Protein AF-A0ABD0RYC7-F1 (afdb_monomer)

Secondary structure (DSSP, 8-state):
---EE--STT---EESSHHHHHHHHHHHTT--S-----S-SHHHHGGGS--

pLDDT: mean 74.62, std 15.96, range [47.62, 92.56]

Structure (mmCIF, N/CA/C/O backbone):
data_AF-A0ABD0RYC7-F1
#
_entry.id   AF-A0ABD0RYC7-F1
#
loop_
_atom_site.group_PDB
_atom_site.id
_atom_site.type_symbol
_atom_site.label_atom_id
_atom_site.label_alt_id
_atom_site.label_comp_id
_atom_site.label_asym_id
_atom_site.label_entity_id
_atom_site.label_seq_id
_atom_site.pdbx_PDB_ins_code
_atom_site.Cartn_x
_atom_site.Cartn_y
_atom_site.Cartn_z
_atom_site.occupancy
_atom_site.B_iso_or_equiv
_atom_site.auth_seq_id
_atom_site.auth_comp_id
_atom_site.auth_asym_id
_atom_site.auth_atom_id
_atom_site.pdbx_PDB_model_num
ATOM 1 N N . GLU A 1 1 ? -9.118 -1.039 16.289 1.00 69.56 1 GLU A N 1
ATOM 2 C CA . GLU A 1 1 ? -9.069 -0.595 14.875 1.00 69.56 1 GLU A CA 1
ATOM 3 C C . GLU A 1 1 ? -7.841 -1.210 14.201 1.00 69.56 1 GLU A C 1
ATOM 5 O O . GLU A 1 1 ? -6.904 -1.543 14.914 1.00 69.56 1 GLU A O 1
ATOM 10 N N . LYS A 1 2 ? -7.852 -1.458 12.884 1.00 80.19 2 LYS A N 1
ATOM 11 C CA . LYS A 1 2 ? -6.717 -2.055 12.145 1.00 80.19 2 LYS A CA 1
ATOM 12 C C . LYS A 1 2 ? -5.989 -0.950 11.368 1.00 80.19 2 LYS A C 1
ATOM 14 O O . LYS A 1 2 ? -6.365 -0.707 10.220 1.00 80.19 2 LYS A O 1
ATOM 19 N N . PRO A 1 3 ? -5.019 -0.242 11.975 1.00 85.44 3 PRO A N 1
ATOM 20 C CA . PRO A 1 3 ? -4.420 0.939 11.352 1.00 85.44 3 PRO A CA 1
ATOM 21 C C . PRO A 1 3 ? -3.482 0.589 10.186 1.00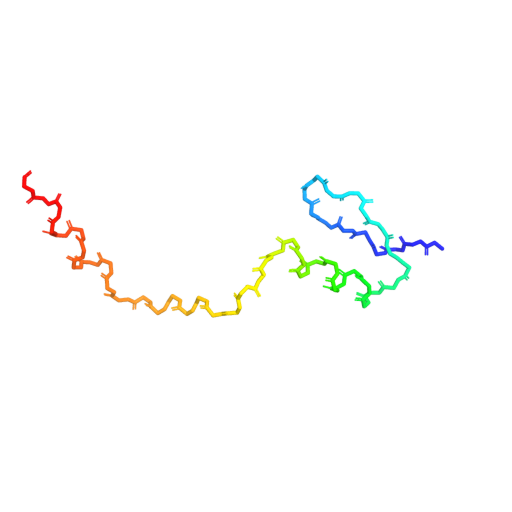 85.44 3 PRO A C 1
ATOM 23 O O . PRO 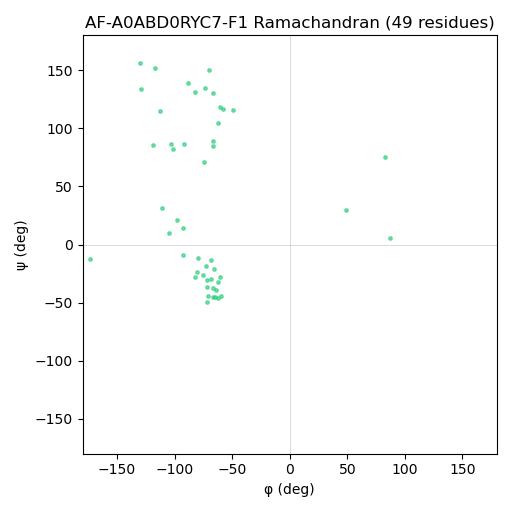A 1 3 ? -3.195 1.438 9.349 1.00 85.44 3 PRO A O 1
ATOM 26 N N . TYR A 1 4 ? -3.019 -0.660 10.089 1.00 89.19 4 TYR A N 1
ATOM 27 C CA . TYR A 1 4 ? -2.011 -1.063 9.112 1.00 89.19 4 TYR A CA 1
ATOM 28 C C . TYR A 1 4 ? -2.662 -1.571 7.819 1.00 89.19 4 TYR A C 1
ATOM 30 O O . TYR A 1 4 ? -2.901 -2.768 7.657 1.00 89.19 4 TYR A O 1
ATOM 38 N N . ARG A 1 5 ? -2.969 -0.664 6.887 1.00 90.31 5 ARG A N 1
ATOM 39 C CA . ARG A 1 5 ? -3.494 -1.003 5.551 1.00 90.31 5 ARG A CA 1
ATOM 40 C C . ARG A 1 5 ? -2.358 -1.238 4.556 1.00 90.31 5 ARG A C 1
ATOM 42 O O . ARG A 1 5 ? -1.374 -0.504 4.548 1.00 90.31 5 ARG A O 1
ATOM 49 N N . CYS A 1 6 ? -2.505 -2.252 3.708 1.00 91.31 6 CYS A N 1
ATOM 50 C CA . CYS A 1 6 ? -1.615 -2.452 2.575 1.00 91.31 6 CYS A CA 1
ATOM 51 C C . CYS A 1 6 ? -1.784 -1.311 1.564 1.00 91.31 6 CYS A C 1
ATOM 53 O O . CYS A 1 6 ? -2.900 -0.986 1.175 1.00 91.31 6 CYS A O 1
ATOM 55 N N . THR A 1 7 ? -0.674 -0.710 1.145 1.00 88.69 7 THR A N 1
ATOM 56 C CA . THR A 1 7 ? -0.634 0.392 0.170 1.00 88.69 7 THR A CA 1
ATOM 57 C C . THR A 1 7 ? -0.443 -0.098 -1.265 1.00 88.69 7 THR A C 1
ATOM 59 O O . THR A 1 7 ? -0.066 0.677 -2.136 1.00 88.69 7 THR A O 1
ATOM 62 N N . TRP A 1 8 ? -0.621 -1.396 -1.507 1.00 86.56 8 TRP A N 1
ATOM 63 C CA . TRP A 1 8 ? -0.432 -1.977 -2.827 1.00 86.56 8 TRP A CA 1
ATOM 64 C C . TRP A 1 8 ? -1.677 -1.774 -3.687 1.00 86.56 8 TRP A C 1
ATOM 66 O O . TRP A 1 8 ? -2.788 -2.091 -3.258 1.00 86.56 8 TRP A O 1
ATOM 76 N N . GLU A 1 9 ? -1.481 -1.292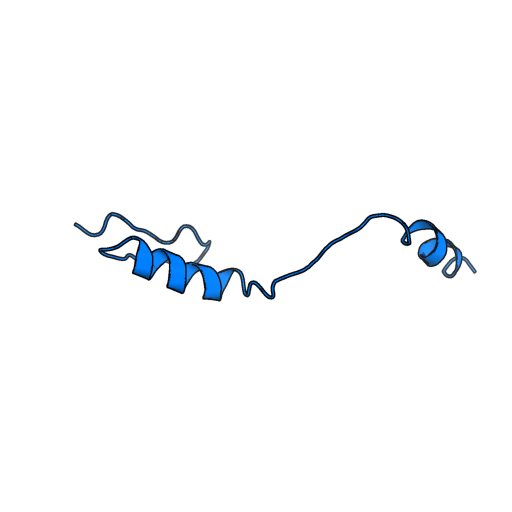 -4.910 1.00 86.06 9 GLU A N 1
ATOM 77 C CA . GLU A 1 9 ? -2.558 -1.058 -5.870 1.00 86.06 9 GLU A CA 1
ATOM 78 C C . GLU A 1 9 ? -3.286 -2.377 -6.177 1.00 86.06 9 GLU A C 1
ATOM 80 O O . GLU A 1 9 ? -2.688 -3.352 -6.635 1.00 86.06 9 GLU A O 1
ATOM 85 N N . GLY A 1 10 ? -4.583 -2.435 -5.863 1.00 86.75 10 GLY A N 1
ATOM 86 C CA . GLY A 1 10 ? -5.395 -3.653 -5.979 1.00 86.75 10 GLY A CA 1
ATOM 87 C C . GLY A 1 10 ? -5.371 -4.579 -4.755 1.00 86.75 10 GLY A C 1
ATOM 88 O O . GLY A 1 10 ? -5.968 -5.654 -4.796 1.00 86.75 10 GLY A O 1
ATOM 89 N N . CYS A 1 11 ? -4.730 -4.187 -3.648 1.00 88.88 11 CYS A N 1
ATOM 90 C CA . CYS A 1 11 ? -4.755 -4.938 -2.395 1.00 88.88 11 CYS A CA 1
ATOM 91 C C . CYS A 1 11 ? -5.506 -4.181 -1.292 1.00 88.88 11 CYS A C 1
ATOM 93 O O . CYS A 1 11 ? -5.031 -3.166 -0.793 1.00 88.88 11 CYS A O 1
ATOM 95 N N . ASP A 1 12 ? -6.642 -4.717 -0.834 1.00 88.88 12 ASP A N 1
ATOM 96 C CA . ASP A 1 12 ? -7.420 -4.107 0.261 1.00 88.88 12 ASP A CA 1
ATOM 97 C C . ASP A 1 12 ? -7.153 -4.739 1.644 1.00 88.88 12 ASP A C 1
ATOM 99 O O . ASP A 1 12 ? -7.953 -4.642 2.574 1.00 88.88 12 ASP A O 1
ATOM 103 N N . TRP A 1 13 ? -6.008 -5.407 1.809 1.00 89.00 13 TRP A N 1
ATOM 104 C CA . TRP A 1 13 ? -5.684 -6.110 3.052 1.00 89.00 13 TRP A CA 1
ATOM 105 C C . TRP A 1 13 ? -5.318 -5.140 4.181 1.00 89.00 13 TRP A C 1
ATOM 107 O O . TRP A 1 13 ? -4.529 -4.210 4.003 1.00 89.00 13 TRP A O 1
ATOM 117 N N . ARG A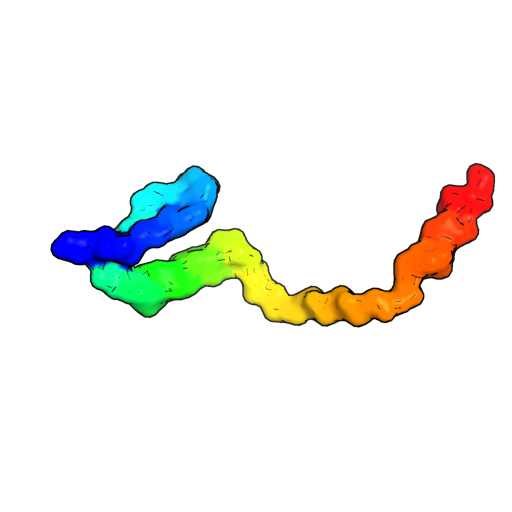 1 14 ? -5.878 -5.381 5.374 1.00 92.50 14 ARG A N 1
ATOM 118 C CA . ARG A 1 14 ? -5.659 -4.576 6.586 1.00 92.50 14 ARG A CA 1
ATOM 119 C C . ARG A 1 14 ? -5.280 -5.460 7.766 1.00 92.50 14 ARG A C 1
ATOM 121 O O . ARG A 1 14 ? -5.950 -6.458 8.044 1.00 92.50 14 ARG A O 1
ATOM 128 N N . PHE A 1 15 ? -4.257 -5.046 8.498 1.00 91.44 15 PHE A N 1
ATOM 129 C CA . PHE A 1 15 ? -3.662 -5.775 9.611 1.00 91.44 15 PHE A CA 1
ATOM 130 C C . PHE A 1 15 ? -3.804 -4.999 10.922 1.00 91.44 15 PHE A C 1
ATOM 132 O O . PHE A 1 15 ? -3.893 -3.768 10.943 1.00 91.44 15 PHE A O 1
ATOM 139 N N . ALA A 1 16 ? -3.856 -5.737 12.031 1.00 92.50 16 ALA A N 1
ATOM 140 C CA . ALA A 1 16 ? -3.884 -5.144 13.364 1.00 92.50 16 ALA A CA 1
ATOM 141 C C . ALA A 1 16 ? -2.479 -4.738 13.826 1.00 92.50 16 ALA A C 1
ATOM 143 O O . ALA A 1 16 ? -2.355 -3.837 14.654 1.00 92.50 16 ALA A O 1
ATOM 144 N N . ARG A 1 17 ? -1.432 -5.361 13.267 1.00 92.19 17 ARG A N 1
ATOM 145 C CA . ARG A 1 17 ? -0.036 -5.118 13.631 1.00 92.19 17 ARG A CA 1
ATOM 146 C C . ARG A 1 17 ? 0.857 -4.851 12.415 1.00 92.19 17 ARG A C 1
ATOM 148 O O . ARG A 1 17 ? 0.576 -5.282 11.294 1.00 92.19 17 ARG A O 1
ATOM 155 N N . SER A 1 18 ? 1.964 -4.152 12.655 1.00 90.56 18 SER A N 1
ATOM 156 C CA . SER A 1 18 ? 2.947 -3.774 11.631 1.00 90.56 18 SER A CA 1
ATOM 157 C C . SER A 1 18 ? 3.777 -4.957 11.116 1.00 90.56 18 SER A C 1
ATOM 159 O O . SER A 1 18 ? 4.161 -4.978 9.943 1.00 90.56 18 SER A O 1
ATOM 161 N N . ASP A 1 19 ? 4.031 -5.969 11.948 1.00 90.88 19 ASP A N 1
ATOM 162 C CA . ASP A 1 19 ? 4.787 -7.168 11.569 1.00 90.88 19 ASP A CA 1
ATOM 163 C C . ASP A 1 19 ? 4.036 -8.019 10.535 1.00 90.88 19 ASP A C 1
ATOM 165 O O . ASP A 1 19 ? 4.626 -8.519 9.572 1.00 90.88 19 ASP A O 1
ATOM 169 N N . GLU A 1 20 ? 2.714 -8.106 10.674 1.00 92.56 20 GLU A N 1
ATOM 170 C CA . GLU A 1 20 ? 1.845 -8.799 9.726 1.00 92.56 20 GLU A CA 1
ATOM 171 C C . GLU A 1 20 ? 1.822 -8.090 8.366 1.00 92.56 20 GLU A C 1
ATOM 173 O O . GLU A 1 20 ? 2.005 -8.745 7.333 1.00 92.56 20 GLU A O 1
ATOM 178 N N . LEU A 1 21 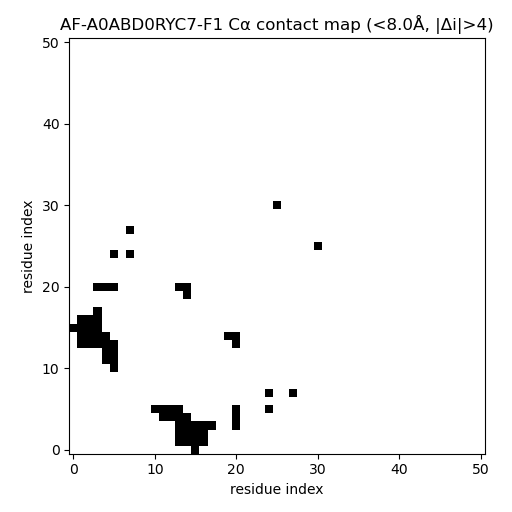? 1.689 -6.755 8.369 1.00 92.38 21 LEU A N 1
ATOM 179 C CA . LEU A 1 21 ? 1.765 -5.928 7.161 1.00 92.38 21 LEU A CA 1
ATOM 180 C C . LEU A 1 21 ? 3.123 -6.085 6.465 1.00 92.38 21 LEU A C 1
ATOM 182 O O . LEU A 1 21 ? 3.171 -6.271 5.252 1.00 92.38 21 LEU A O 1
ATOM 186 N N . THR A 1 22 ? 4.223 -6.073 7.219 1.00 88.44 22 THR A N 1
ATOM 187 C CA . THR A 1 22 ? 5.582 -6.194 6.667 1.00 88.44 22 THR A CA 1
ATOM 188 C C . THR A 1 22 ? 5.786 -7.537 5.965 1.00 88.44 22 THR A C 1
ATOM 190 O O . THR A 1 22 ? 6.288 -7.592 4.840 1.00 88.44 22 THR A O 1
ATOM 193 N N . ARG A 1 23 ? 5.362 -8.642 6.593 1.00 89.56 23 ARG A N 1
ATOM 194 C CA . ARG A 1 23 ? 5.429 -9.980 5.984 1.00 89.56 23 ARG A CA 1
ATOM 195 C C . ARG A 1 23 ? 4.543 -10.083 4.744 1.00 89.56 23 ARG A C 1
ATOM 197 O O . ARG A 1 23 ? 4.938 -10.719 3.770 1.00 89.56 23 ARG A O 1
ATOM 204 N N . HIS A 1 24 ? 3.362 -9.474 4.779 1.00 91.31 24 HIS A N 1
ATOM 205 C CA . HIS A 1 24 ? 2.459 -9.416 3.636 1.00 91.31 24 HIS A CA 1
ATOM 206 C C . HIS A 1 24 ? 3.062 -8.614 2.470 1.00 91.31 24 HIS A C 1
ATOM 208 O O . HIS A 1 24 ? 3.073 -9.106 1.346 1.00 91.31 24 HIS A O 1
ATOM 214 N N . PHE A 1 25 ? 3.651 -7.445 2.732 1.00 87.00 25 PHE A N 1
ATOM 215 C CA . PHE A 1 25 ? 4.230 -6.572 1.705 1.00 87.00 25 PHE A CA 1
ATOM 216 C C . PHE A 1 25 ? 5.398 -7.222 0.945 1.00 87.00 25 PHE A C 1
ATOM 218 O O . PHE A 1 25 ? 5.542 -7.018 -0.257 1.00 87.00 25 PHE A O 1
ATOM 225 N N . ARG A 1 26 ? 6.181 -8.090 1.605 1.00 85.31 26 ARG A N 1
ATOM 226 C CA . ARG A 1 26 ? 7.237 -8.893 0.954 1.00 85.31 26 ARG A CA 1
ATOM 227 C C . ARG A 1 26 ? 6.712 -9.837 -0.132 1.00 85.31 26 ARG A C 1
ATOM 229 O O . ARG A 1 26 ? 7.459 -10.167 -1.049 1.00 85.31 26 ARG A O 1
ATOM 236 N N . LYS A 1 27 ? 5.455 -10.288 -0.034 1.00 85.00 27 LYS A N 1
ATOM 237 C CA . LYS A 1 27 ? 4.830 -11.126 -1.070 1.00 85.00 27 LYS A CA 1
ATOM 238 C C . LYS A 1 27 ? 4.523 -10.322 -2.329 1.00 85.00 27 LYS A C 1
ATOM 240 O O . LYS A 1 27 ? 4.683 -10.852 -3.419 1.00 85.00 27 LYS A O 1
ATOM 245 N N . HIS A 1 28 ? 4.124 -9.062 -2.167 1.00 85.56 28 HIS A N 1
ATOM 246 C CA . HIS A 1 28 ? 3.820 -8.174 -3.287 1.00 85.56 28 HIS A CA 1
ATOM 247 C C . HIS A 1 28 ? 5.065 -7.740 -4.041 1.00 85.56 28 HIS A C 1
ATOM 249 O O . HIS A 1 28 ? 5.135 -7.862 -5.258 1.00 85.56 28 HIS A O 1
ATOM 255 N N . THR A 1 29 ? 6.080 -7.276 -3.310 1.00 78.06 29 THR A N 1
ATOM 256 C CA . THR A 1 29 ? 7.337 -6.838 -3.924 1.00 78.06 29 THR A CA 1
ATOM 257 C C . THR A 1 29 ? 8.122 -7.990 -4.533 1.00 78.06 29 THR A C 1
ATOM 259 O O . THR A 1 29 ? 9.076 -7.737 -5.263 1.00 78.06 29 THR A O 1
ATOM 262 N N . GLY A 1 30 ? 7.758 -9.244 -4.217 1.00 68.25 30 GLY A N 1
ATOM 263 C CA . GLY A 1 30 ? 8.444 -10.437 -4.701 1.00 68.25 30 GLY A CA 1
ATOM 264 C C . GLY A 1 30 ? 9.953 -10.334 -4.515 1.00 68.25 30 GLY A C 1
ATOM 265 O O . GLY A 1 30 ? 10.690 -10.844 -5.355 1.00 68.25 30 GLY A O 1
ATOM 266 N N . ALA A 1 31 ? 10.393 -9.602 -3.478 1.00 55.00 31 ALA A N 1
ATOM 267 C CA . ALA A 1 31 ? 11.743 -9.081 -3.356 1.00 55.00 31 ALA A CA 1
ATOM 268 C C . ALA A 1 31 ? 12.737 -10.235 -3.198 1.00 55.00 31 ALA A C 1
ATOM 270 O O . ALA A 1 31 ? 13.135 -10.612 -2.096 1.00 55.00 31 ALA A O 1
ATOM 271 N N . LYS A 1 32 ? 13.143 -10.790 -4.340 1.00 52.12 32 LYS A N 1
ATOM 272 C CA . LYS A 1 32 ? 14.436 -11.420 -4.538 1.00 52.12 32 LYS A CA 1
ATOM 273 C C . LYS A 1 32 ? 15.462 -10.338 -4.213 1.00 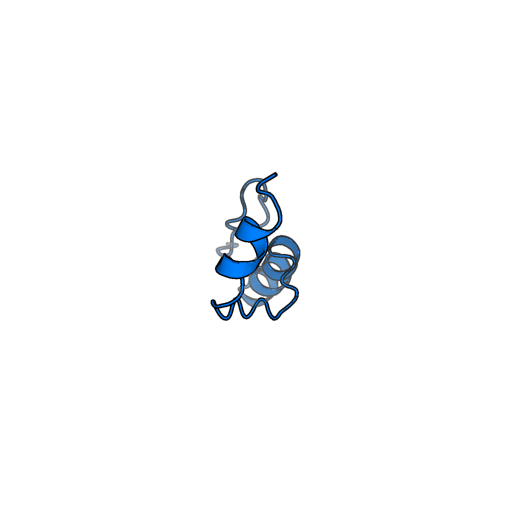52.12 32 LYS A C 1
ATOM 275 O O . LYS A 1 32 ? 15.448 -9.284 -4.854 1.00 52.12 32 LYS A O 1
ATOM 280 N N . PRO A 1 33 ? 16.293 -10.532 -3.181 1.00 60.88 33 PRO A N 1
ATOM 281 C CA . PRO A 1 33 ? 17.266 -9.525 -2.826 1.00 60.88 33 PRO A CA 1
ATOM 282 C C . PRO A 1 33 ? 18.332 -9.511 -3.933 1.00 60.88 33 PRO A C 1
ATOM 284 O O . PRO A 1 33 ? 18.620 -10.550 -4.521 1.00 60.88 33 PRO A O 1
ATOM 287 N N . PHE A 1 34 ? 18.936 -8.346 -4.168 1.00 47.75 34 PHE A N 1
ATOM 288 C CA . PHE A 1 34 ? 20.079 -8.108 -5.062 1.00 47.75 34 PHE A CA 1
ATOM 289 C C . PHE A 1 34 ? 19.769 -7.924 -6.556 1.00 47.75 34 PHE A C 1
ATOM 291 O O . PHE A 1 34 ? 20.150 -8.734 -7.394 1.00 47.75 34 PHE A O 1
ATOM 298 N N . HIS A 1 35 ? 19.244 -6.750 -6.918 1.00 47.62 35 HIS A N 1
ATOM 299 C CA . HIS A 1 35 ? 19.706 -6.096 -8.144 1.00 47.62 35 HIS A CA 1
ATOM 300 C C . HIS A 1 35 ? 20.674 -4.980 -7.739 1.00 47.62 35 HIS A C 1
ATOM 302 O O . HIS A 1 35 ? 20.299 -3.817 -7.609 1.00 47.62 35 HIS A O 1
ATOM 308 N N . PHE A 1 36 ? 21.937 -5.346 -7.492 1.00 50.00 36 PHE A N 1
ATOM 309 C CA . PHE A 1 36 ? 23.019 -4.381 -7.669 1.00 50.00 36 PHE A CA 1
ATOM 310 C C . PHE A 1 36 ? 23.069 -4.089 -9.166 1.00 50.00 36 PHE A C 1
ATOM 312 O O . PHE A 1 36 ? 23.785 -4.752 -9.909 1.00 50.00 36 PHE A O 1
ATOM 319 N N . SER A 1 37 ? 22.307 -3.097 -9.620 1.00 49.75 37 SER A N 1
ATOM 320 C CA . SER A 1 37 ? 22.610 -2.451 -10.891 1.00 49.75 37 SER A CA 1
ATOM 321 C C . SER A 1 37 ? 23.829 -1.564 -10.659 1.00 49.75 37 SER A C 1
ATOM 323 O O . SER A 1 37 ? 23.718 -0.341 -10.594 1.00 49.75 37 SER A O 1
ATOM 325 N N . ARG A 1 38 ? 25.005 -2.185 -10.478 1.00 55.69 38 ARG A N 1
ATOM 326 C CA . ARG A 1 38 ? 26.258 -1.501 -10.787 1.00 55.69 38 ARG A CA 1
ATOM 327 C C . ARG A 1 38 ? 26.208 -1.205 -12.279 1.00 55.69 38 ARG A C 1
ATOM 329 O O . ARG A 1 38 ? 26.282 -2.094 -13.119 1.00 55.69 38 ARG A O 1
ATOM 336 N N . SER A 1 39 ? 25.964 0.063 -12.558 1.00 59.53 39 SER A N 1
ATOM 337 C CA . SER A 1 39 ? 26.171 0.719 -13.832 1.00 59.53 39 SER A CA 1
ATOM 338 C C . SER A 1 39 ? 27.574 0.410 -14.357 1.00 59.53 39 SER A C 1
ATOM 340 O O . SER A 1 39 ? 28.513 0.863 -13.720 1.00 59.53 39 SER A O 1
ATOM 342 N N . ASP A 1 40 ? 27.709 -0.287 -15.496 1.00 57.72 40 ASP A N 1
ATOM 343 C CA . ASP A 1 40 ? 28.799 -0.038 -16.471 1.00 57.72 40 ASP A CA 1
ATOM 344 C C . ASP A 1 40 ? 28.731 -0.828 -17.808 1.00 57.72 40 ASP A C 1
ATOM 346 O O . ASP A 1 40 ? 29.382 -0.416 -18.763 1.00 57.72 40 ASP A O 1
ATOM 350 N N . HIS A 1 41 ? 27.896 -1.863 -17.998 1.00 60.38 41 HIS A N 1
ATOM 351 C CA . HIS A 1 41 ? 27.934 -2.676 -19.243 1.00 60.38 41 HIS A CA 1
ATOM 352 C C . HIS A 1 41 ? 26.812 -2.453 -20.289 1.00 60.38 41 HIS A C 1
ATOM 354 O O . HIS A 1 41 ? 26.738 -3.195 -21.271 1.00 60.38 41 HIS A O 1
ATOM 360 N N . LEU A 1 42 ? 25.956 -1.425 -20.169 1.00 58.84 42 LEU A N 1
ATOM 361 C CA . LEU A 1 42 ? 24.913 -1.174 -21.189 1.00 58.84 42 LEU A CA 1
ATOM 362 C C . LEU A 1 42 ? 25.469 -0.555 -22.490 1.00 58.84 42 LEU A C 1
ATOM 364 O O . LEU A 1 42 ? 24.916 -0.778 -23.567 1.00 58.84 42 LEU A O 1
ATOM 368 N N . ALA A 1 43 ? 26.594 0.165 -22.420 1.00 60.09 43 ALA A N 1
ATOM 369 C CA . ALA A 1 43 ? 27.183 0.841 -23.581 1.00 60.09 43 ALA A CA 1
ATOM 370 C C . ALA A 1 43 ? 27.753 -0.131 -24.636 1.00 60.09 43 ALA A C 1
ATOM 372 O O . ALA A 1 43 ? 27.728 0.170 -25.828 1.00 60.09 43 ALA A O 1
ATOM 373 N N . LEU A 1 44 ? 28.227 -1.314 -24.224 1.00 59.94 44 LEU A N 1
ATOM 374 C CA . LEU A 1 44 ? 28.751 -2.332 -25.146 1.00 59.94 44 LEU A CA 1
ATOM 375 C C . LEU A 1 44 ? 27.644 -3.182 -25.791 1.00 59.94 44 LEU A C 1
ATOM 377 O O . LEU A 1 44 ? 27.819 -3.653 -26.912 1.00 59.94 44 LEU A O 1
ATOM 381 N N . HIS A 1 45 ? 26.497 -3.362 -25.125 1.00 62.06 45 HIS A N 1
ATOM 382 C CA . HIS A 1 45 ? 25.402 -4.186 -25.651 1.00 62.06 45 HIS A CA 1
ATOM 383 C C . HIS A 1 45 ? 24.696 -3.522 -26.842 1.00 62.06 45 HIS A C 1
ATOM 385 O O . HIS A 1 45 ? 24.489 -4.158 -27.875 1.00 62.06 45 HIS A O 1
ATOM 391 N N . MET A 1 46 ? 24.410 -2.220 -26.742 1.00 60.00 46 MET A N 1
ATOM 392 C CA . MET A 1 46 ? 23.713 -1.476 -27.802 1.00 60.00 46 MET A CA 1
ATOM 393 C C . MET A 1 46 ? 24.532 -1.365 -29.097 1.00 60.00 46 MET A C 1
ATOM 395 O O . MET A 1 46 ? 23.966 -1.191 -30.171 1.00 60.00 46 MET A O 1
ATOM 399 N N . LYS A 1 47 ? 25.860 -1.536 -29.029 1.00 60.84 47 LYS A N 1
ATOM 400 C CA . LYS A 1 47 ? 26.739 -1.504 -30.208 1.00 60.84 47 LYS A CA 1
ATOM 401 C C . LYS A 1 47 ? 26.747 -2.814 -31.005 1.00 60.84 47 LYS A C 1
ATOM 403 O O . LYS A 1 47 ? 27.271 -2.845 -32.112 1.00 60.84 47 LYS A O 1
ATOM 408 N N . ARG A 1 48 ? 26.176 -3.897 -30.461 1.00 58.44 48 ARG A N 1
ATOM 409 C CA . ARG A 1 48 ? 26.084 -5.204 -31.139 1.00 58.44 48 ARG A CA 1
ATOM 410 C C . ARG A 1 48 ? 24.776 -5.391 -31.917 1.00 58.44 48 ARG A C 1
ATOM 412 O O . ARG A 1 48 ? 24.668 -6.336 -32.688 1.00 58.44 48 ARG A O 1
ATOM 419 N N . HIS A 1 49 ? 23.820 -4.478 -31.752 1.00 64.25 49 HIS A N 1
ATOM 420 C CA . HIS A 1 49 ? 22.537 -4.473 -32.462 1.00 64.25 49 HIS A CA 1
ATOM 421 C C . HIS A 1 49 ? 22.414 -3.316 -33.466 1.00 64.25 49 HIS A C 1
ATOM 423 O O . HIS A 1 49 ? 21.318 -2.827 -33.717 1.00 64.25 49 HIS A O 1
ATOM 429 N N . GLN A 1 50 ? 23.530 -2.886 -34.058 1.00 59.16 50 GLN A N 1
ATOM 430 C CA . GLN A 1 50 ? 23.518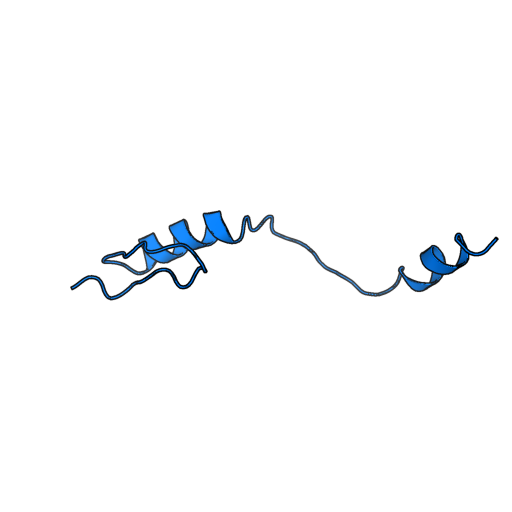 -2.001 -35.220 1.00 59.16 50 GLN A CA 1
ATOM 431 C C . GLN A 1 50 ? 24.193 -2.722 -36.392 1.00 59.16 50 GLN A C 1
ATOM 433 O O . GLN A 1 50 ? 25.402 -2.620 -36.585 1.00 59.16 50 GLN A O 1
ATOM 438 N N . ASN A 1 51 ? 23.387 -3.512 -37.104 1.00 51.19 51 ASN A N 1
ATOM 439 C CA . ASN A 1 51 ? 23.597 -3.842 -38.510 1.00 51.19 51 ASN A CA 1
ATOM 440 C C . ASN A 1 51 ? 22.614 -3.003 -39.319 1.00 51.19 51 ASN A C 1
ATOM 442 O O . ASN A 1 51 ? 21.399 -3.213 -39.104 1.00 51.19 51 ASN A O 1
#

Solvent-accessible surface area (backbone atoms only — not comparable to full-atom val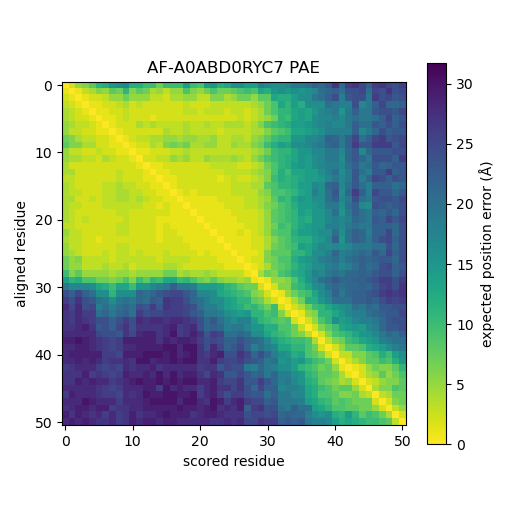ues): 3486 Å² total; per-residue (Å²): 130,56,83,36,61,51,88,48,92,96,43,90,54,66,22,78,41,67,68,59,42,54,61,52,50,49,64,73,67,59,68,70,81,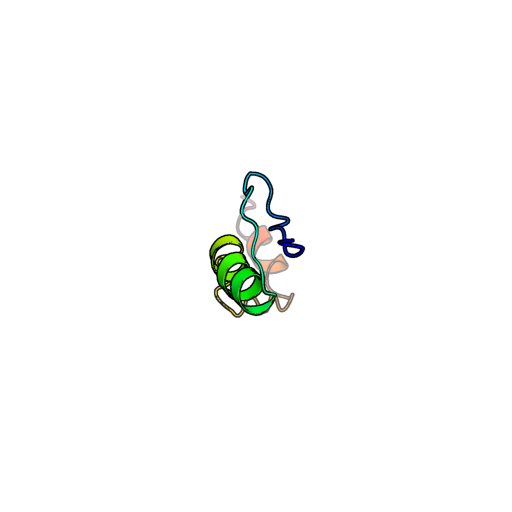80,82,80,77,74,85,78,68,68,74,67,56,64,66,73,75,71,129

Nearest PDB structures (foldseek):
  1f2i-assembly3_K  TM=6.081E-01  e=1.059E-04  Mus musculus
  4x9j-assembly1_A  TM=6.150E-01  e=4.092E-04  Homo sapiens
  4r2s-assembly1_A  TM=6.220E-01  e=2.135E-03  Homo sapiens
  6jnm-assembly1_A  TM=6.035E-01  e=9.583E-03  Arabidopsis thaliana
  6a59-assembly1_A  TM=6.012E-01  e=1.747E-02  Arabidopsis thaliana

Mean predicted aligned error: 13.37 Å

Sequence (51 aa):
EKPYRCTWEGCDWRFARSDELTRHFRKHTGAKPFHFSRSDHLALHMKRHQN

Organism: Cirrhinus mrigala (NCBI:txid683832)

Radius of gyration: 19.29 Å; Cα contacts (8 Å, |Δi|>4): 32; chains: 1; bounding box: 38×12×53 Å

Foldseek 3Di:
DQPAAAPDDPGGDTHNDPVVNVVVVCVVVVPPDDPPPPDDPPVVVVVVPDD

InterPro domains:
  IPR013087 Zinc finger C2H2-type [PF00096] (4-28)
  IPR013087 Zinc finger C2H2-type [PS00028] (6-28)
  IPR013087 Zinc finger C2H2-type [PS50157] (4-33)
  IPR013087 Zinc finger C2H2-type [SM00355] (4-28)
  IPR036236 Zinc finger C2H2 superfamily [SSF57667] (1-32)